Protein AF-A0A2N0VU78-F1 (afdb_monomer_lite)

Radius of gyration: 15.14 Å; chains: 1; bounding box: 30×36×49 Å

Structure (mmCIF, N/CA/C/O backbone):
data_AF-A0A2N0VU78-F1
#
_entry.id   AF-A0A2N0VU78-F1
#
loop_
_atom_site.group_PDB
_atom_site.id
_atom_site.type_symbol
_atom_site.label_atom_id
_atom_site.label_alt_id
_atom_site.label_comp_id
_atom_site.label_asym_id
_atom_site.label_entity_id
_atom_site.label_seq_id
_atom_site.pdbx_PDB_ins_code
_atom_site.Cartn_x
_atom_site.Cartn_y
_atom_site.Cartn_z
_atom_site.occupancy
_atom_site.B_iso_or_equiv
_atom_site.auth_seq_id
_atom_site.auth_comp_id
_atom_site.auth_asym_id
_atom_site.auth_atom_id
_atom_site.pdbx_PDB_model_num
ATOM 1 N N . MET A 1 1 ? 4.234 -29.187 -32.978 1.00 37.69 1 MET A N 1
ATOM 2 C CA . MET A 1 1 ? 4.310 -27.712 -32.916 1.00 37.69 1 MET A CA 1
ATOM 3 C C . MET A 1 1 ? 4.379 -27.324 -31.455 1.00 37.69 1 MET A C 1
ATOM 5 O O . MET A 1 1 ? 3.578 -27.816 -30.675 1.00 37.69 1 MET A O 1
ATOM 9 N N . SER A 1 2 ? 5.447 -26.611 -31.107 1.00 39.44 2 SER A N 1
ATOM 10 C CA . SER A 1 2 ? 5.944 -26.398 -29.747 1.00 39.44 2 SER A CA 1
ATOM 11 C C . SER A 1 2 ? 4.927 -25.704 -28.849 1.00 39.44 2 SER A C 1
ATOM 13 O O . SER A 1 2 ? 4.299 -24.733 -29.262 1.00 39.44 2 SER A O 1
ATOM 15 N N . GLN A 1 3 ? 4.827 -26.200 -27.616 1.00 43.34 3 GLN A N 1
ATOM 16 C CA . GLN A 1 3 ? 4.218 -25.511 -26.487 1.00 43.34 3 GLN A CA 1
ATOM 17 C C . GLN A 1 3 ? 4.902 -24.146 -26.338 1.00 43.34 3 GLN A C 1
ATOM 19 O O . GLN A 1 3 ? 6.110 -24.084 -26.114 1.00 43.34 3 GLN A O 1
ATOM 24 N N . PHE A 1 4 ? 4.146 -23.062 -26.493 1.00 42.44 4 PHE A N 1
ATOM 25 C CA . PHE A 1 4 ? 4.518 -21.786 -25.900 1.00 42.44 4 PHE A CA 1
ATOM 26 C C . PHE A 1 4 ? 4.021 -21.855 -24.463 1.00 42.44 4 PHE A C 1
ATOM 28 O O . PHE A 1 4 ? 2.853 -21.610 -24.180 1.00 42.44 4 PHE A O 1
ATOM 35 N N . SER A 1 5 ? 4.898 -22.316 -23.575 1.00 42.16 5 SER A N 1
ATOM 36 C CA . SER A 1 5 ? 4.765 -22.050 -22.150 1.00 42.16 5 SER A CA 1
ATOM 37 C C . SER A 1 5 ? 4.603 -20.544 -21.979 1.00 42.16 5 SER A C 1
ATOM 39 O O . SER A 1 5 ? 5.451 -19.801 -22.483 1.00 42.16 5 SER A O 1
ATOM 41 N N . ASP A 1 6 ? 3.537 -20.118 -21.299 1.00 41.56 6 ASP A N 1
ATOM 42 C CA . ASP A 1 6 ? 3.433 -18.786 -20.710 1.00 41.56 6 ASP A CA 1
ATOM 43 C C . ASP A 1 6 ? 4.775 -18.465 -20.058 1.00 41.56 6 ASP A C 1
ATOM 45 O O . ASP A 1 6 ? 5.135 -19.028 -19.020 1.00 41.56 6 ASP A O 1
ATOM 49 N N . VAL A 1 7 ? 5.554 -17.592 -20.691 1.00 44.97 7 VAL A N 1
ATOM 50 C CA . VAL A 1 7 ? 6.673 -16.952 -20.018 1.00 44.97 7 VAL A CA 1
ATOM 51 C C . VAL A 1 7 ? 5.997 -16.015 -19.032 1.00 44.97 7 VAL A C 1
ATOM 53 O O . VAL A 1 7 ? 5.668 -14.881 -19.370 1.00 44.97 7 VAL A O 1
ATOM 56 N N . GLN A 1 8 ? 5.684 -16.532 -17.840 1.00 47.47 8 GLN A N 1
ATOM 57 C CA . GLN A 1 8 ? 5.321 -15.716 -16.695 1.00 47.47 8 GLN A CA 1
ATOM 58 C C . GLN A 1 8 ? 6.432 -14.678 -16.569 1.00 47.47 8 GLN A C 1
ATOM 60 O O . GLN A 1 8 ? 7.544 -15.017 -16.160 1.00 47.47 8 GLN A O 1
ATOM 65 N N . ASN A 1 9 ? 6.157 -13.433 -16.968 1.00 49.72 9 ASN A N 1
ATOM 66 C CA . ASN A 1 9 ? 7.003 -12.316 -16.578 1.00 49.72 9 ASN A CA 1
ATOM 67 C C . ASN A 1 9 ? 7.199 -12.457 -15.065 1.00 49.72 9 ASN A C 1
ATOM 69 O O . ASN A 1 9 ? 6.190 -12.570 -14.359 1.00 49.72 9 ASN A O 1
ATOM 73 N N . PRO A 1 10 ? 8.438 -12.554 -14.556 1.00 54.12 10 PRO A N 1
ATOM 74 C CA . PRO A 1 10 ? 8.643 -12.695 -13.129 1.00 54.12 10 PRO A CA 1
ATOM 75 C C . PRO A 1 10 ? 8.092 -11.433 -12.472 1.00 54.12 10 PRO A C 1
ATOM 77 O O . PRO A 1 10 ? 8.686 -10.364 -12.561 1.00 54.12 10 PRO A O 1
ATOM 80 N N . HIS A 1 11 ? 6.902 -11.546 -11.884 1.00 72.94 11 HIS A N 1
ATOM 81 C CA . HIS A 1 11 ? 6.314 -10.461 -11.124 1.00 72.94 11 HIS A CA 1
ATOM 82 C C . HIS A 1 11 ? 7.237 -10.168 -9.948 1.00 72.94 11 HIS A C 1
ATOM 84 O O . HIS A 1 11 ? 7.610 -11.081 -9.201 1.00 72.94 11 HIS A O 1
ATOM 90 N N . GLU A 1 12 ? 7.594 -8.901 -9.777 1.00 92.69 12 GLU A N 1
ATOM 91 C CA . GLU A 1 12 ? 8.269 -8.479 -8.563 1.00 92.69 12 GLU A CA 1
ATOM 92 C C . GLU A 1 12 ? 7.279 -8.473 -7.401 1.00 92.69 12 GLU A C 1
ATOM 94 O O . GLU A 1 12 ? 6.052 -8.451 -7.573 1.00 92.69 12 GLU A O 1
ATOM 99 N N . SER A 1 13 ? 7.826 -8.546 -6.189 1.00 95.56 13 SER A N 1
ATOM 100 C CA . SER A 1 13 ? 7.007 -8.492 -4.992 1.00 95.56 13 SER A CA 1
ATOM 101 C C . SER A 1 13 ? 7.654 -7.709 -3.873 1.00 95.56 13 SER A C 1
ATOM 103 O O . SER A 1 13 ? 8.858 -7.822 -3.656 1.00 95.56 13 SER A O 1
ATOM 105 N N . VAL A 1 14 ? 6.825 -6.996 -3.118 1.00 97.19 14 VAL A N 1
ATOM 106 C CA . VAL A 1 14 ? 7.225 -6.244 -1.927 1.00 97.19 14 VAL A CA 1
ATOM 107 C C . VAL A 1 14 ? 6.277 -6.566 -0.775 1.00 97.19 14 VAL A C 1
ATOM 109 O O . VAL A 1 14 ? 5.102 -6.869 -0.991 1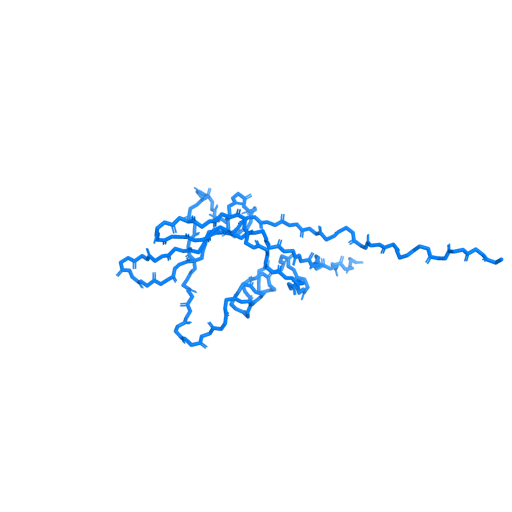.00 97.19 14 VAL A O 1
ATOM 112 N N . MET A 1 15 ? 6.798 -6.531 0.449 1.00 98.31 15 MET A N 1
ATOM 113 C CA . MET A 1 15 ? 5.989 -6.688 1.654 1.00 98.31 15 MET A CA 1
ATOM 114 C C . MET A 1 15 ? 5.372 -5.348 2.050 1.00 98.31 15 MET A C 1
ATOM 116 O O . MET A 1 15 ? 6.050 -4.320 2.058 1.00 98.31 15 MET A O 1
ATOM 120 N N . LEU A 1 16 ? 4.090 -5.379 2.386 1.00 98.69 16 LEU A N 1
ATOM 121 C CA . LEU A 1 16 ? 3.311 -4.233 2.826 1.00 98.69 16 LEU A CA 1
ATOM 122 C C . LEU A 1 16 ? 2.671 -4.557 4.172 1.00 98.69 16 LEU A C 1
ATOM 124 O O . LEU A 1 16 ? 1.976 -5.561 4.280 1.00 98.69 16 LEU A O 1
ATOM 128 N N . ILE A 1 17 ? 2.838 -3.680 5.152 1.00 98.56 17 ILE A N 1
ATOM 129 C CA . ILE A 1 17 ? 2.071 -3.696 6.397 1.00 98.56 17 ILE A CA 1
ATOM 130 C C . ILE A 1 17 ? 0.912 -2.718 6.236 1.00 98.56 17 ILE A C 1
ATOM 132 O O . ILE A 1 17 ? 1.117 -1.559 5.868 1.00 98.56 17 ILE A O 1
ATOM 136 N N . VAL A 1 18 ? -0.300 -3.182 6.523 1.00 98.56 18 VAL A N 1
ATOM 137 C CA . VAL A 1 18 ? -1.485 -2.336 6.684 1.00 98.56 18 VAL A CA 1
ATOM 138 C C . VAL A 1 18 ? -1.866 -2.379 8.151 1.00 98.56 18 VAL A C 1
ATOM 140 O O . VAL A 1 18 ? -2.171 -3.460 8.647 1.00 98.56 18 VAL A O 1
ATOM 143 N N . ALA A 1 19 ? -1.826 -1.249 8.849 1.00 98.25 19 ALA A N 1
ATOM 144 C CA . ALA A 1 19 ? -2.063 -1.200 10.290 1.00 98.25 19 ALA A CA 1
ATOM 145 C C . ALA A 1 19 ? -3.037 -0.087 10.670 1.00 98.25 19 ALA A C 1
ATOM 147 O O . ALA A 1 19 ? -3.016 0.985 10.066 1.00 98.25 19 ALA A O 1
ATOM 148 N N . GLU A 1 20 ? -3.851 -0.327 11.694 1.00 97.50 20 GLU A N 1
ATOM 149 C CA . GLU A 1 20 ? -4.613 0.734 12.350 1.00 97.50 20 GLU A CA 1
ATOM 150 C C . GLU A 1 20 ? -3.681 1.532 13.266 1.00 97.50 20 GLU A C 1
ATOM 152 O O . GLU A 1 20 ? -3.031 0.968 14.147 1.00 97.50 20 GLU A O 1
ATOM 157 N N . LEU A 1 21 ? -3.598 2.843 13.044 1.00 95.62 21 LEU A N 1
ATOM 158 C CA . LEU A 1 21 ? -2.815 3.780 13.848 1.00 95.62 21 LEU A CA 1
ATOM 159 C C . LEU A 1 21 ? -3.755 4.775 14.538 1.00 95.62 21 LEU A C 1
ATOM 161 O O . LEU A 1 21 ? -4.893 4.974 14.114 1.00 95.62 21 LEU A O 1
ATOM 165 N N . ASP A 1 22 ? -3.245 5.498 15.536 1.00 95.75 22 ASP A N 1
ATOM 166 C CA . ASP A 1 22 ? -4.002 6.557 16.228 1.00 95.75 22 ASP A CA 1
ATOM 167 C C . ASP A 1 22 ? -4.475 7.683 15.283 1.00 95.75 22 ASP A C 1
ATOM 169 O O . ASP A 1 22 ? -5.380 8.450 15.612 1.00 95.75 22 ASP A O 1
ATOM 173 N N . THR A 1 23 ? -3.861 7.795 14.102 1.00 95.00 23 THR A N 1
ATOM 174 C CA . THR A 1 23 ? -4.164 8.788 13.061 1.00 95.00 23 THR A CA 1
ATOM 175 C C . THR A 1 23 ? -4.918 8.212 11.854 1.00 95.00 23 THR A C 1
ATOM 177 O O . THR A 1 23 ? -5.111 8.927 10.870 1.00 95.00 23 THR A O 1
ATOM 180 N N . GLY A 1 24 ? -5.356 6.950 11.921 1.00 96.00 24 GLY A N 1
ATOM 181 C CA . GLY A 1 24 ? -6.066 6.234 10.856 1.00 96.00 24 GLY A CA 1
ATOM 182 C C . GLY A 1 24 ? -5.289 5.032 10.311 1.00 96.00 24 GLY A C 1
ATOM 183 O O . GLY A 1 24 ? -4.227 4.673 10.818 1.00 96.00 24 GLY A O 1
ATOM 184 N N . THR A 1 25 ? -5.810 4.401 9.260 1.00 97.94 25 THR A N 1
ATOM 185 C CA . THR A 1 25 ? -5.171 3.227 8.655 1.00 97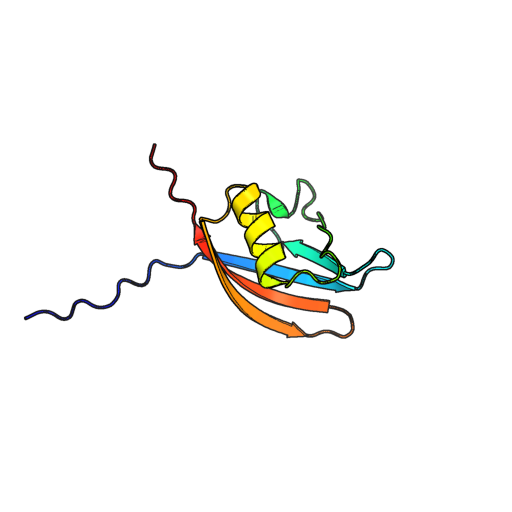.94 25 THR A CA 1
ATOM 186 C C . THR A 1 25 ? -3.938 3.632 7.839 1.00 97.94 25 THR A C 1
ATOM 188 O O . THR A 1 25 ? -4.012 4.471 6.937 1.00 97.94 25 THR A O 1
ATOM 191 N N . GLY A 1 26 ? -2.791 3.029 8.147 1.00 98.25 26 GLY A N 1
ATOM 192 C CA . GLY A 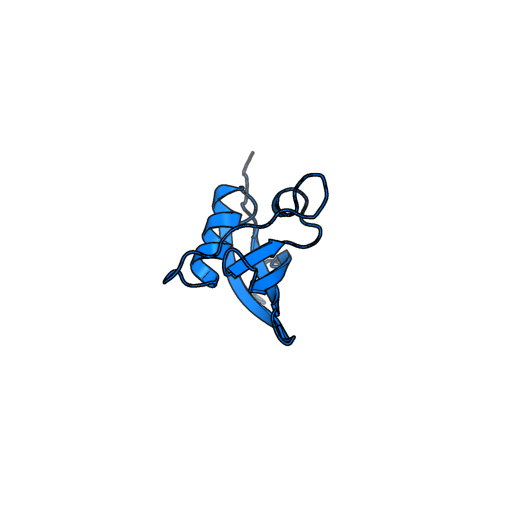1 26 ? -1.502 3.301 7.520 1.00 98.25 26 GLY A CA 1
ATOM 193 C C . GLY A 1 26 ? -0.994 2.153 6.648 1.00 98.25 26 GLY A C 1
ATOM 194 O O . GLY A 1 26 ? -1.251 0.982 6.919 1.00 98.25 26 GLY A O 1
ATOM 195 N N . LEU A 1 27 ? -0.229 2.508 5.618 1.00 98.69 27 LEU A N 1
ATOM 196 C CA . LEU A 1 27 ? 0.435 1.624 4.664 1.00 98.69 27 LEU A CA 1
ATOM 197 C C . LEU A 1 27 ? 1.954 1.791 4.792 1.00 98.69 27 LEU A C 1
ATOM 199 O O . LEU A 1 27 ? 2.466 2.897 4.605 1.00 98.69 27 LEU A O 1
ATOM 203 N N . HIS A 1 28 ? 2.679 0.708 5.059 1.00 98.44 28 HIS A N 1
ATOM 204 C CA . HIS A 1 28 ? 4.139 0.712 5.158 1.00 98.44 28 HIS A CA 1
ATOM 205 C C . HIS A 1 28 ? 4.766 -0.353 4.256 1.00 98.44 28 HIS A C 1
ATOM 207 O O . HIS A 1 28 ? 4.541 -1.547 4.442 1.00 98.44 28 HIS A O 1
ATOM 213 N N . PHE A 1 29 ? 5.581 0.074 3.291 1.00 98.31 29 PHE A N 1
ATOM 214 C CA . PHE A 1 29 ? 6.334 -0.831 2.423 1.00 98.31 29 PHE A CA 1
ATOM 215 C C . PHE A 1 29 ? 7.659 -1.208 3.091 1.00 98.31 29 PHE A C 1
ATOM 217 O O . PHE A 1 29 ? 8.526 -0.352 3.278 1.00 98.31 29 PHE A O 1
ATOM 224 N N . CYS A 1 30 ? 7.845 -2.488 3.409 1.00 97.19 30 CYS A N 1
ATOM 225 C CA . CYS A 1 30 ? 9.026 -2.955 4.129 1.00 97.19 30 CYS A CA 1
ATOM 226 C C . CYS A 1 30 ? 10.258 -2.974 3.221 1.00 97.19 30 CYS A C 1
ATOM 228 O O . CYS A 1 30 ? 10.241 -3.599 2.159 1.00 97.19 30 CYS A O 1
ATOM 230 N N . SER A 1 31 ? 11.345 -2.340 3.669 1.00 92.38 31 SER A N 1
ATOM 231 C CA . SER A 1 31 ? 12.665 -2.371 3.011 1.00 92.38 31 SER A CA 1
ATOM 232 C C . SER A 1 31 ? 12.648 -2.009 1.514 1.00 92.38 31 SER A C 1
ATOM 234 O O . SER A 1 31 ? 13.535 -2.422 0.767 1.00 92.38 31 SER A O 1
ATOM 236 N N . HIS A 1 32 ? 11.648 -1.247 1.058 1.00 93.44 32 HIS A N 1
ATOM 237 C CA . HIS A 1 32 ? 11.539 -0.832 -0.337 1.00 93.44 32 HIS A CA 1
ATOM 238 C C . HIS A 1 32 ? 12.427 0.393 -0.605 1.00 93.44 32 HIS A C 1
ATOM 240 O O . HIS A 1 32 ? 12.225 1.416 0.048 1.00 93.44 32 HIS A O 1
ATOM 246 N N . PRO A 1 33 ? 13.321 0.379 -1.613 1.00 92.25 33 PRO A N 1
ATOM 247 C CA . PRO A 1 33 ? 14.355 1.408 -1.802 1.00 92.25 33 PRO A CA 1
ATOM 248 C C . PRO A 1 33 ? 13.830 2.847 -1.916 1.00 92.25 33 PRO A C 1
ATOM 250 O O . PRO A 1 33 ? 14.553 3.790 -1.612 1.00 92.25 33 PRO A O 1
ATOM 253 N N . VAL A 1 34 ? 12.577 3.019 -2.347 1.00 94.00 34 VAL A N 1
ATOM 254 C CA . VAL A 1 34 ? 11.921 4.331 -2.471 1.00 94.00 34 VAL A CA 1
ATOM 255 C C . VAL A 1 34 ? 10.821 4.527 -1.424 1.00 94.00 34 VAL A C 1
ATOM 257 O O . VAL A 1 34 ? 10.714 5.585 -0.812 1.00 94.00 34 VAL A O 1
ATOM 260 N N . LEU A 1 35 ? 10.002 3.499 -1.189 1.00 96.81 35 LEU A N 1
ATOM 261 C CA . LEU A 1 35 ? 8.714 3.645 -0.495 1.00 96.81 35 LEU A CA 1
ATOM 262 C C . LEU A 1 35 ? 8.826 3.418 1.013 1.00 96.81 35 LEU A C 1
ATOM 264 O O . LEU A 1 35 ? 7.912 3.782 1.741 1.00 96.81 35 LEU A O 1
ATOM 268 N N . SER A 1 36 ? 9.945 2.877 1.506 1.00 96.81 36 SER A N 1
ATOM 269 C CA . SER A 1 36 ? 10.195 2.804 2.948 1.00 96.81 36 SER A CA 1
ATOM 270 C C . SER A 1 36 ? 10.802 4.094 3.509 1.00 96.81 36 SER A C 1
ATOM 272 O O . SER A 1 36 ? 10.945 4.222 4.723 1.00 96.81 36 SER A O 1
ATOM 274 N N . GLY A 1 37 ? 11.182 5.049 2.652 1.00 95.25 37 GLY A N 1
ATOM 275 C CA . GLY A 1 37 ? 11.913 6.255 3.044 1.00 95.25 37 GLY A CA 1
ATOM 276 C C . GLY A 1 37 ? 13.349 5.976 3.514 1.00 95.25 37 GLY A C 1
ATOM 277 O O . GLY A 1 37 ? 13.768 4.830 3.683 1.00 95.25 37 GLY A O 1
ATOM 278 N N . ALA A 1 38 ? 14.116 7.045 3.752 1.00 94.31 38 ALA A N 1
ATOM 279 C CA . ALA A 1 38 ? 15.546 6.962 4.078 1.00 94.31 38 ALA A CA 1
ATOM 280 C C . ALA A 1 38 ? 15.853 6.245 5.408 1.00 94.31 38 ALA A C 1
ATOM 282 O O . ALA A 1 38 ? 16.940 5.702 5.578 1.00 94.31 38 ALA A O 1
ATOM 283 N N . ASN A 1 39 ? 14.902 6.231 6.347 1.00 94.88 39 ASN A N 1
ATOM 284 C CA . ASN A 1 39 ? 15.013 5.533 7.631 1.00 94.88 39 ASN A CA 1
ATOM 285 C C . ASN A 1 39 ? 14.259 4.191 7.662 1.00 94.88 39 ASN A C 1
ATOM 287 O O . ASN A 1 39 ? 14.117 3.612 8.734 1.00 94.88 39 ASN A O 1
ATOM 291 N N . SER A 1 40 ? 13.770 3.703 6.515 1.00 95.38 40 SER A N 1
ATOM 292 C CA . SER A 1 40 ? 12.966 2.475 6.412 1.00 95.38 40 SER A CA 1
ATOM 293 C C . SER A 1 40 ? 11.692 2.461 7.274 1.00 95.38 40 SER A C 1
ATOM 295 O O . SER A 1 40 ? 11.245 1.391 7.670 1.00 95.38 40 SER A O 1
ATOM 297 N N . ASN A 1 41 ? 11.109 3.626 7.582 1.00 96.06 41 ASN A N 1
ATOM 298 C CA . ASN A 1 41 ? 9.923 3.749 8.436 1.00 96.06 41 ASN A CA 1
ATOM 299 C C . ASN A 1 41 ? 8.932 4.820 7.936 1.00 96.06 41 ASN A C 1
ATOM 301 O O . ASN A 1 41 ? 8.387 5.602 8.716 1.00 96.06 41 ASN A O 1
ATOM 305 N N . LEU A 1 42 ? 8.736 4.911 6.620 1.00 97.38 42 LEU A N 1
ATOM 306 C CA . LEU A 1 42 ? 7.729 5.792 6.027 1.00 97.38 42 LEU A CA 1
ATOM 307 C C . LEU A 1 42 ? 6.345 5.128 6.007 1.00 97.38 42 LEU A C 1
ATOM 309 O O . LEU A 1 42 ? 6.230 3.948 5.680 1.00 97.38 42 LEU A O 1
ATOM 313 N N . TRP A 1 43 ? 5.309 5.909 6.317 1.00 97.88 43 TRP A N 1
ATOM 314 C CA . TRP A 1 43 ? 3.910 5.484 6.327 1.00 97.88 43 TRP A CA 1
ATOM 315 C C . TRP A 1 43 ? 3.078 6.381 5.416 1.00 97.88 43 TRP A C 1
ATOM 317 O O . TRP A 1 43 ? 3.212 7.606 5.453 1.00 97.88 43 TRP A O 1
ATOM 327 N N . PHE A 1 44 ? 2.198 5.770 4.629 1.00 98.12 44 PHE A N 1
ATOM 328 C CA . PHE A 1 44 ? 1.219 6.467 3.799 1.00 98.12 44 PHE A CA 1
ATOM 329 C C . PHE A 1 44 ? -0.184 6.246 4.365 1.00 98.12 44 PHE A C 1
ATOM 331 O O . PHE A 1 44 ? -0.479 5.140 4.812 1.00 98.12 44 PHE A O 1
ATOM 338 N N . PRO A 1 45 ? -1.068 7.252 4.350 1.00 98.00 45 PRO A N 1
ATOM 339 C CA . PRO A 1 45 ? -2.448 7.047 4.764 1.00 98.00 45 PRO A CA 1
ATOM 340 C C . PRO A 1 45 ? -3.195 6.189 3.733 1.00 98.00 45 PRO A C 1
ATOM 342 O O . PRO A 1 45 ? -2.998 6.361 2.528 1.00 98.00 45 PRO A O 1
ATOM 345 N N . LEU A 1 46 ? -4.086 5.314 4.199 1.00 97.94 46 LEU A N 1
ATOM 346 C CA . LEU A 1 46 ? -5.151 4.731 3.386 1.00 97.94 46 LEU A CA 1
ATOM 347 C C . LEU A 1 46 ? -6.413 5.599 3.549 1.00 97.94 46 LEU A C 1
ATOM 349 O O . LEU A 1 46 ? -7.001 5.601 4.631 1.00 97.94 46 LEU A O 1
ATOM 353 N N . PRO A 1 47 ? -6.837 6.357 2.521 1.00 94.06 47 PRO A N 1
ATOM 354 C CA . PRO A 1 47 ? -8.017 7.208 2.619 1.00 94.06 47 PRO A CA 1
ATOM 355 C C . PRO A 1 47 ? -9.299 6.410 2.861 1.00 94.06 47 PRO A C 1
ATOM 357 O O . PRO A 1 47 ? -9.512 5.349 2.268 1.00 94.06 47 PRO A O 1
ATOM 360 N N . GLU A 1 48 ? -10.190 6.961 3.684 1.00 92.19 48 GLU A N 1
ATOM 361 C CA . GLU A 1 48 ? -11.499 6.366 3.942 1.00 92.19 48 GLU A CA 1
ATOM 362 C C . GLU A 1 48 ? -12.289 6.191 2.633 1.00 92.19 48 GLU A C 1
ATOM 364 O O . GLU A 1 48 ? -12.357 7.089 1.792 1.00 92.19 48 GLU A O 1
ATOM 369 N N . GLY A 1 49 ? -12.867 5.003 2.440 1.00 94.00 49 GLY A N 1
ATOM 370 C CA . GLY A 1 49 ? -13.630 4.658 1.238 1.00 94.00 49 GLY A CA 1
ATOM 371 C C . GLY A 1 49 ? -12.788 4.299 0.006 1.00 94.00 49 GLY A C 1
ATOM 372 O O . GLY A 1 49 ? -13.354 3.819 -0.978 1.00 94.00 49 GLY A O 1
ATOM 373 N N . GLN A 1 50 ? -11.459 4.461 0.037 1.00 96.50 50 GLN A N 1
ATOM 374 C CA . GLN A 1 50 ? -10.588 3.972 -1.032 1.00 96.50 50 GLN A CA 1
ATOM 375 C C . GLN A 1 50 ? -10.272 2.486 -0.829 1.00 96.50 50 GLN A C 1
ATOM 377 O O . GLN A 1 50 ? -9.969 2.034 0.274 1.00 96.50 50 GLN A O 1
ATOM 382 N N . SER A 1 51 ? -10.317 1.701 -1.909 1.00 97.69 51 SER A N 1
ATOM 383 C CA . SER A 1 51 ? -9.896 0.301 -1.833 1.00 97.69 51 SER A CA 1
ATOM 384 C C . SER A 1 51 ? -8.386 0.206 -1.585 1.00 97.69 51 SER A C 1
ATOM 386 O O . SER A 1 51 ? -7.604 0.966 -2.167 1.00 97.69 51 SER A O 1
ATOM 388 N N . LEU A 1 52 ? -7.968 -0.770 -0.772 1.00 98.38 52 LEU A N 1
ATOM 389 C CA . LEU A 1 52 ? -6.551 -1.022 -0.498 1.00 98.38 52 LEU A CA 1
ATOM 390 C C . LEU A 1 52 ? -5.753 -1.232 -1.793 1.00 98.38 52 LEU A C 1
ATOM 392 O O . LEU A 1 52 ? -4.680 -0.662 -1.955 1.00 98.38 52 LEU A O 1
ATOM 396 N N . HIS A 1 53 ? -6.298 -2.006 -2.738 1.00 98.38 53 HIS A N 1
ATOM 397 C CA . HIS A 1 53 ? -5.642 -2.255 -4.021 1.00 98.38 53 HIS A CA 1
ATOM 398 C C . HIS A 1 53 ? -5.409 -0.959 -4.802 1.00 98.38 53 HIS A C 1
ATOM 400 O O . HIS A 1 53 ? -4.298 -0.722 -5.267 1.00 98.38 53 HIS A O 1
ATOM 406 N N . CYS A 1 54 ? -6.429 -0.100 -4.916 1.00 98.19 54 CYS A N 1
ATOM 407 C CA . CYS A 1 54 ? -6.300 1.173 -5.623 1.00 98.19 54 CYS A CA 1
ATOM 408 C C . CYS A 1 54 ? -5.282 2.102 -4.952 1.00 98.19 54 CYS A C 1
ATOM 410 O O . CYS A 1 54 ? -4.495 2.731 -5.651 1.00 98.19 54 CYS A O 1
ATOM 412 N N . ALA A 1 55 ? -5.273 2.180 -3.618 1.00 98.44 55 ALA A N 1
ATOM 413 C CA . ALA A 1 55 ? -4.327 3.024 -2.890 1.00 98.44 55 ALA A CA 1
ATOM 414 C C . ALA A 1 55 ? -2.873 2.550 -3.070 1.00 98.44 55 ALA A C 1
ATOM 416 O O . ALA A 1 55 ? -1.990 3.353 -3.374 1.00 98.44 55 ALA A O 1
ATOM 417 N N . VAL A 1 56 ? -2.627 1.241 -2.941 1.00 98.38 56 VAL A N 1
ATOM 418 C CA . VAL A 1 56 ? -1.294 0.643 -3.129 1.00 98.38 56 VAL A CA 1
ATOM 419 C C . VAL A 1 56 ? -0.816 0.826 -4.567 1.00 98.38 56 VAL A C 1
ATOM 421 O O . VAL A 1 56 ? 0.306 1.281 -4.781 1.00 98.38 56 VAL A O 1
ATOM 424 N N . GLU A 1 57 ? -1.668 0.540 -5.553 1.00 98.00 57 GLU A N 1
ATOM 425 C CA . GLU A 1 57 ? -1.335 0.722 -6.967 1.00 98.00 57 GLU A CA 1
ATOM 426 C C . GLU A 1 57 ? -1.001 2.176 -7.296 1.00 98.00 57 GLU A C 1
ATOM 428 O O . GLU A 1 57 ? 0.028 2.447 -7.913 1.00 98.00 57 GLU A O 1
ATOM 433 N N . GLN A 1 58 ? -1.810 3.121 -6.813 1.00 97.81 58 GLN A N 1
ATOM 434 C CA . GLN A 1 58 ? -1.563 4.545 -7.004 1.00 97.81 58 GLN A CA 1
ATOM 435 C C . GLN A 1 58 ? -0.211 4.975 -6.417 1.00 97.81 58 GLN A C 1
ATOM 437 O O . GLN A 1 58 ? 0.537 5.680 -7.093 1.00 97.81 58 GLN A O 1
ATOM 442 N N . LEU A 1 59 ? 0.127 4.547 -5.194 1.00 97.44 59 LEU A N 1
ATOM 443 C CA . LEU A 1 59 ? 1.419 4.858 -4.569 1.00 97.44 59 LEU A CA 1
ATOM 444 C C . LEU A 1 59 ? 2.591 4.291 -5.375 1.00 97.44 59 LEU A C 1
ATOM 446 O O . LEU A 1 59 ? 3.585 4.989 -5.587 1.00 97.44 59 LEU A O 1
ATOM 450 N N . MET A 1 60 ? 2.480 3.048 -5.843 1.00 96.81 60 MET A N 1
ATOM 451 C CA . MET A 1 60 ? 3.550 2.393 -6.595 1.00 96.81 60 MET A CA 1
ATOM 452 C C . MET A 1 60 ? 3.742 3.008 -7.984 1.00 96.81 60 MET A C 1
ATOM 454 O O . MET A 1 60 ? 4.881 3.254 -8.378 1.00 96.81 60 MET A O 1
ATOM 458 N N . ILE A 1 61 ? 2.660 3.317 -8.703 1.00 96.25 61 ILE A N 1
ATOM 459 C CA . ILE A 1 61 ? 2.725 3.973 -10.018 1.00 96.25 61 ILE A CA 1
ATOM 460 C C . ILE A 1 61 ? 3.268 5.399 -9.885 1.00 96.25 61 ILE A C 1
ATOM 462 O O . ILE A 1 61 ? 4.189 5.779 -10.603 1.00 96.25 61 ILE A O 1
ATOM 466 N N . MET A 1 62 ? 2.751 6.186 -8.934 1.00 96.00 62 MET A N 1
ATOM 467 C CA . MET A 1 62 ? 3.162 7.584 -8.739 1.00 96.00 62 MET A CA 1
ATOM 468 C C . MET A 1 62 ? 4.652 7.722 -8.402 1.00 96.00 62 MET A C 1
ATOM 470 O O . MET A 1 62 ? 5.270 8.728 -8.740 1.00 96.00 62 MET A O 1
ATOM 474 N N . ASN A 1 63 ? 5.232 6.708 -7.759 1.00 94.44 63 ASN A N 1
ATOM 475 C CA . ASN A 1 63 ? 6.650 6.668 -7.409 1.00 94.44 63 ASN A CA 1
ATOM 476 C C . ASN A 1 63 ? 7.492 5.844 -8.396 1.00 94.44 63 ASN A C 1
ATOM 478 O O . ASN A 1 63 ? 8.633 5.511 -8.076 1.00 94.44 63 ASN A O 1
ATOM 482 N N . HIS A 1 64 ? 6.958 5.524 -9.582 1.00 93.25 64 HIS A N 1
ATOM 483 C CA . HIS A 1 64 ? 7.667 4.802 -10.646 1.00 93.25 64 HIS A CA 1
ATOM 484 C C . HIS A 1 64 ? 8.211 3.426 -10.232 1.00 93.25 64 HIS A C 1
ATOM 486 O O . HIS A 1 64 ? 9.243 2.967 -10.716 1.00 93.25 64 HIS A O 1
ATOM 492 N N . VAL A 1 65 ? 7.521 2.773 -9.300 1.00 93.69 65 VAL A N 1
ATOM 493 C CA . VAL A 1 65 ? 7.858 1.432 -8.812 1.00 93.69 65 VAL A CA 1
ATOM 494 C C . VAL A 1 65 ? 7.201 0.366 -9.682 1.00 93.69 65 VAL A C 1
ATOM 496 O O . VAL A 1 65 ? 7.812 -0.652 -9.999 1.00 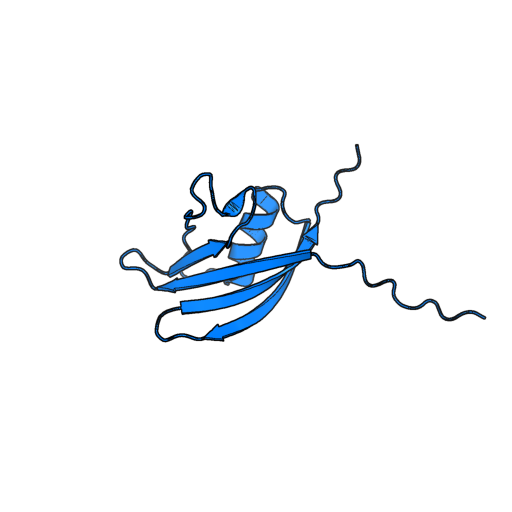93.69 65 VAL A O 1
ATOM 499 N N . ALA A 1 66 ? 5.953 0.600 -10.086 1.00 94.44 66 ALA A N 1
ATOM 500 C CA . ALA A 1 66 ? 5.154 -0.364 -10.827 1.00 94.44 66 ALA A CA 1
ATOM 501 C C . ALA A 1 66 ? 4.470 0.274 -12.033 1.00 94.44 66 ALA A C 1
ATOM 503 O O . ALA A 1 66 ? 4.093 1.442 -11.999 1.00 94.44 66 ALA A O 1
ATOM 504 N N . HIS A 1 67 ? 4.244 -0.532 -13.066 1.00 94.50 67 HIS A N 1
ATOM 505 C CA . HIS A 1 67 ? 3.269 -0.238 -14.109 1.00 94.50 67 HIS A CA 1
ATOM 506 C C . HIS A 1 67 ? 1.838 -0.439 -13.594 1.00 94.50 67 HIS A C 1
ATOM 508 O O . HIS A 1 67 ? 0.968 0.389 -13.843 1.00 94.50 67 HIS A O 1
ATOM 514 N N . ASN A 1 68 ? 1.608 -1.537 -12.867 1.00 95.62 68 ASN A N 1
ATOM 515 C CA . ASN A 1 68 ? 0.349 -1.848 -12.197 1.00 95.62 68 ASN A CA 1
ATOM 516 C C . ASN A 1 68 ? 0.573 -2.882 -11.082 1.00 95.62 68 ASN A C 1
ATOM 518 O O . ASN A 1 68 ? 1.537 -3.656 -11.122 1.00 95.62 68 ASN A O 1
ATOM 522 N N . VAL A 1 69 ? -0.354 -2.945 -10.128 1.00 97.00 69 VAL A N 1
ATOM 523 C CA . VAL A 1 69 ? -0.430 -4.021 -9.134 1.00 97.00 69 VAL A CA 1
ATOM 524 C C . VAL A 1 69 ? -1.301 -5.135 -9.707 1.00 97.00 69 VAL A C 1
ATOM 526 O O . VAL A 1 69 ? -2.350 -4.897 -10.297 1.00 97.00 69 VAL A O 1
ATOM 529 N N . VAL A 1 70 ? -0.830 -6.373 -9.593 1.00 97.12 70 VAL A N 1
ATOM 530 C CA . VAL A 1 70 ? -1.528 -7.561 -10.098 1.00 97.12 70 VAL A CA 1
ATOM 531 C C . VAL A 1 70 ? -2.474 -8.104 -9.037 1.00 97.12 70 VAL A C 1
ATOM 533 O O . VAL A 1 70 ? -3.603 -8.474 -9.351 1.00 97.12 70 VAL A O 1
ATOM 536 N N . ARG A 1 71 ? -1.997 -8.201 -7.790 1.00 97.31 71 ARG A N 1
ATOM 537 C CA . ARG A 1 71 ? -2.799 -8.624 -6.635 1.00 97.31 71 ARG A CA 1
ATOM 538 C C . ARG A 1 71 ? -2.090 -8.347 -5.311 1.00 97.31 71 ARG A C 1
ATOM 540 O O . ARG A 1 71 ? -0.881 -8.118 -5.266 1.00 97.31 71 ARG A O 1
ATOM 547 N N . LEU A 1 72 ? -2.864 -8.458 -4.236 1.00 98.44 72 LEU A N 1
ATOM 548 C CA . LEU A 1 72 ? -2.410 -8.424 -2.851 1.00 98.44 72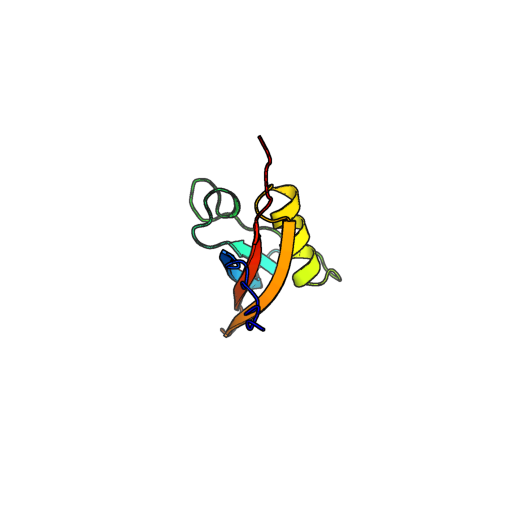 LEU A CA 1
ATOM 549 C C . LEU A 1 72 ? -2.704 -9.778 -2.204 1.00 98.44 72 LEU A C 1
ATOM 551 O O . LEU A 1 72 ? -3.868 -10.122 -1.996 1.00 98.44 72 LEU A O 1
ATOM 555 N N . ASP A 1 73 ? -1.660 -10.532 -1.877 1.00 97.88 73 ASP A N 1
ATOM 556 C CA . ASP A 1 73 ? -1.795 -11.815 -1.190 1.00 97.88 73 ASP A CA 1
ATOM 557 C C . ASP A 1 73 ? -1.613 -11.582 0.317 1.00 97.88 73 ASP A C 1
ATOM 559 O O . ASP A 1 73 ? -0.582 -11.060 0.740 1.00 97.88 73 ASP A O 1
ATOM 563 N N . VAL A 1 74 ? -2.595 -11.953 1.146 1.00 98.12 74 VAL A N 1
ATOM 564 C CA . VAL A 1 74 ? -2.437 -11.886 2.610 1.00 98.12 74 VAL A CA 1
ATOM 565 C C . VAL A 1 74 ? -1.322 -12.843 3.025 1.00 98.12 74 VAL A C 1
ATOM 567 O O . VAL A 1 74 ? -1.408 -14.045 2.775 1.00 98.12 74 VAL A O 1
ATOM 570 N N . PHE A 1 75 ? -0.296 -12.312 3.681 1.00 97.06 75 PHE A N 1
ATOM 571 C CA . PHE A 1 75 ? 0.823 -13.082 4.209 1.00 97.06 75 PHE A CA 1
ATOM 572 C C . PHE A 1 75 ? 0.621 -13.425 5.688 1.00 97.06 75 PHE A C 1
ATOM 574 O O . PHE A 1 75 ? 0.785 -14.577 6.086 1.00 97.06 75 PHE A O 1
ATOM 581 N N . HIS A 1 76 ? 0.216 -12.441 6.493 1.00 97.81 76 HIS A N 1
ATOM 582 C CA . HIS A 1 76 ? -0.036 -12.605 7.923 1.00 97.81 76 HIS A CA 1
ATOM 583 C C . HIS A 1 76 ? -1.157 -11.669 8.387 1.00 97.81 76 HIS A C 1
ATOM 585 O O . HIS A 1 76 ? -1.312 -10.571 7.861 1.00 97.81 76 HIS A O 1
ATOM 591 N N . LYS A 1 77 ? -1.945 -12.101 9.375 1.00 97.75 77 LYS A N 1
ATOM 592 C CA . LYS A 1 77 ? -2.946 -11.272 10.057 1.00 97.75 77 LYS A CA 1
ATOM 593 C C . LYS A 1 77 ? -2.627 -11.249 11.545 1.00 97.75 77 LYS A C 1
ATOM 595 O O . LYS A 1 77 ? -2.645 -12.308 12.171 1.00 97.75 77 LYS A O 1
ATOM 600 N N . GLY A 1 78 ? -2.369 -10.060 12.071 1.00 95.12 78 GLY A N 1
ATOM 601 C CA . GLY A 1 78 ? -2.278 -9.787 13.500 1.00 95.12 78 GLY A CA 1
ATOM 602 C C . GLY A 1 78 ? -3.518 -9.050 14.009 1.00 95.12 78 GLY A C 1
ATOM 603 O O . GLY A 1 78 ? -4.471 -8.821 13.265 1.00 95.12 78 GLY A O 1
ATOM 604 N N . ASP A 1 79 ? -3.494 -8.654 15.282 1.00 91.94 79 ASP A N 1
ATOM 605 C CA . ASP A 1 79 ? -4.659 -8.050 15.948 1.00 91.94 79 ASP A CA 1
ATOM 606 C C . ASP A 1 79 ? -5.047 -6.675 15.375 1.00 91.94 79 ASP A C 1
ATOM 608 O O . ASP A 1 79 ? -6.228 -6.360 15.261 1.00 91.94 79 ASP A O 1
ATOM 612 N N . GLN A 1 80 ? -4.058 -5.855 15.004 1.00 94.94 80 GLN A N 1
ATOM 613 C CA . GLN A 1 80 ? -4.253 -4.484 14.495 1.00 94.94 80 GLN A CA 1
ATOM 614 C C . GLN A 1 80 ? -3.523 -4.219 13.174 1.00 94.94 80 GLN A C 1
ATOM 616 O O . GLN A 1 80 ? -3.408 -3.077 12.736 1.00 94.94 80 GLN A O 1
ATOM 621 N N . HIS A 1 81 ? -3.000 -5.269 12.542 1.00 97.50 81 HIS A N 1
ATOM 622 C CA . HIS A 1 81 ? -2.326 -5.150 11.259 1.00 97.50 81 HIS A CA 1
ATOM 623 C C . HIS A 1 81 ? -2.543 -6.389 10.394 1.00 97.50 81 HIS A C 1
ATOM 625 O O . HIS A 1 81 ? -2.831 -7.485 10.876 1.00 97.50 81 HIS A O 1
ATOM 631 N N . THR A 1 82 ? -2.401 -6.215 9.089 1.00 98.62 82 THR A N 1
ATOM 632 C CA . THR A 1 82 ? -2.331 -7.299 8.117 1.00 98.62 82 THR A CA 1
ATOM 633 C C . THR A 1 82 ? -1.147 -7.052 7.200 1.00 98.62 82 THR A C 1
ATOM 635 O O . THR A 1 82 ? -1.034 -5.985 6.596 1.00 98.62 82 THR A O 1
ATOM 638 N N . ASP A 1 83 ? -0.303 -8.066 7.069 1.00 98.50 83 ASP A N 1
ATOM 639 C CA . ASP A 1 83 ? 0.819 -8.058 6.147 1.00 98.50 83 ASP A CA 1
ATOM 640 C C . ASP A 1 83 ? 0.381 -8.659 4.819 1.00 98.50 83 ASP A C 1
ATOM 642 O O . ASP A 1 83 ? -0.234 -9.730 4.762 1.00 98.50 83 ASP A O 1
ATOM 646 N N . TYR A 1 84 ? 0.752 -7.993 3.738 1.00 98.69 84 TYR A N 1
ATOM 647 C CA . TYR A 1 84 ? 0.485 -8.409 2.375 1.00 98.69 84 TYR A CA 1
ATOM 648 C C . TYR A 1 84 ? 1.789 -8.601 1.621 1.00 98.69 84 TYR A C 1
ATOM 650 O O . TYR A 1 84 ? 2.739 -7.831 1.759 1.00 98.69 84 TYR A O 1
ATOM 658 N N . LYS A 1 85 ? 1.791 -9.596 0.742 1.00 98.38 85 LYS A N 1
ATOM 659 C CA . LYS A 1 85 ? 2.720 -9.667 -0.372 1.00 98.38 85 LYS A CA 1
ATOM 660 C C . LYS A 1 85 ? 2.064 -8.996 -1.576 1.00 98.38 85 LYS A C 1
ATOM 662 O O . LYS A 1 85 ? 1.088 -9.504 -2.129 1.00 98.38 85 LYS A O 1
ATOM 667 N N . VAL A 1 86 ? 2.592 -7.845 -1.968 1.00 98.19 86 VAL A N 1
ATOM 668 C CA . VAL A 1 86 ? 2.143 -7.104 -3.149 1.00 98.19 86 VAL A CA 1
ATOM 669 C C . VAL A 1 86 ? 2.830 -7.697 -4.366 1.00 98.19 86 VAL A C 1
ATOM 671 O O . VAL A 1 86 ? 4.056 -7.741 -4.398 1.00 98.19 86 VAL A O 1
ATOM 674 N N . ILE A 1 87 ? 2.064 -8.152 -5.353 1.00 97.38 87 ILE A N 1
ATOM 675 C CA . ILE A 1 87 ? 2.578 -8.688 -6.618 1.00 97.38 87 ILE A CA 1
ATOM 676 C C . ILE A 1 87 ? 2.319 -7.654 -7.705 1.00 97.38 87 ILE A C 1
ATOM 678 O O . ILE A 1 87 ? 1.174 -7.233 -7.872 1.00 97.38 87 ILE A O 1
ATOM 682 N N . PHE A 1 88 ? 3.345 -7.244 -8.448 1.00 95.94 88 PHE A N 1
ATOM 683 C CA . PHE A 1 88 ? 3.225 -6.148 -9.410 1.00 95.94 88 PHE A CA 1
ATOM 684 C C . PHE A 1 88 ? 4.082 -6.359 -10.662 1.00 95.94 88 PHE A C 1
ATOM 686 O O . PHE A 1 88 ? 5.010 -7.169 -10.687 1.00 95.94 88 PHE A O 1
ATOM 693 N N . ASN A 1 89 ? 3.740 -5.624 -11.719 1.00 94.19 89 ASN A N 1
ATOM 694 C CA . ASN A 1 89 ? 4.558 -5.511 -12.922 1.00 94.19 89 ASN A CA 1
ATOM 695 C C . ASN A 1 89 ? 5.431 -4.263 -12.799 1.00 94.19 89 ASN A C 1
ATOM 697 O O . ASN A 1 89 ? 4.912 -3.189 -12.495 1.00 94.19 89 ASN A O 1
ATOM 701 N N . THR A 1 90 ? 6.734 -4.384 -13.038 1.00 90.62 90 THR A N 1
ATOM 702 C CA . THR A 1 90 ? 7.653 -3.242 -13.000 1.00 90.62 90 THR A CA 1
ATOM 703 C C . THR A 1 90 ? 7.383 -2.260 -14.135 1.00 90.62 90 THR A C 1
ATOM 705 O O . THR A 1 90 ? 6.913 -2.630 -15.213 1.00 90.62 90 THR A O 1
ATOM 708 N N . GLU A 1 91 ? 7.666 -0.981 -13.891 1.00 75.81 91 GLU A N 1
ATOM 709 C CA . GLU A 1 91 ? 7.660 0.026 -14.952 1.00 75.81 91 GLU A CA 1
ATOM 710 C C . GLU A 1 91 ? 8.815 -0.281 -15.924 1.00 75.81 91 GLU A C 1
ATOM 712 O O . GLU A 1 91 ? 9.989 -0.185 -15.563 1.00 75.81 91 GLU A O 1
ATOM 717 N N . ILE A 1 92 ? 8.507 -0.665 -17.169 1.00 65.25 92 ILE A N 1
ATOM 718 C CA . ILE A 1 92 ? 9.532 -0.780 -18.213 1.00 65.25 92 ILE A CA 1
ATOM 719 C C . ILE A 1 92 ? 9.877 0.637 -18.663 1.00 65.25 92 ILE A C 1
ATOM 721 O O . ILE A 1 92 ? 9.192 1.224 -19.501 1.00 65.25 92 ILE A O 1
ATOM 725 N N . ARG A 1 93 ? 10.962 1.191 -18.127 1.00 59.22 93 ARG A N 1
ATOM 726 C CA . ARG A 1 93 ? 11.577 2.383 -18.710 1.00 59.22 93 ARG A CA 1
ATOM 727 C C . ARG A 1 93 ? 12.408 1.948 -19.909 1.00 59.22 93 ARG A C 1
ATOM 729 O O . ARG A 1 93 ? 13.493 1.399 -19.748 1.00 59.22 93 ARG A O 1
ATOM 736 N N . VAL A 1 94 ? 11.873 2.152 -21.110 1.00 50.59 94 VAL A N 1
ATOM 737 C CA . VAL A 1 94 ? 12.667 2.042 -22.338 1.00 50.59 94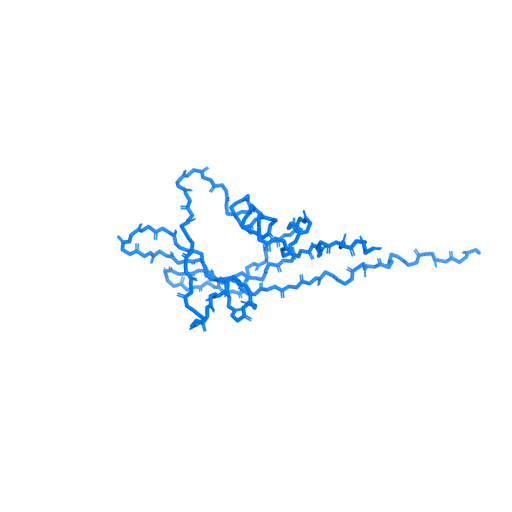 VAL A CA 1
ATOM 738 C C . VAL A 1 94 ? 13.534 3.296 -22.406 1.00 50.59 94 VAL A C 1
ATOM 740 O O . VAL A 1 94 ? 13.003 4.402 -22.514 1.00 50.59 94 VAL A O 1
ATOM 743 N N . CYS A 1 95 ? 14.841 3.114 -22.238 1.00 46.50 95 CYS A N 1
ATOM 744 C CA . CYS A 1 95 ? 15.844 4.159 -22.417 1.00 46.50 95 CYS A CA 1
ATOM 745 C C . CYS A 1 95 ? 15.984 4.526 -23.897 1.00 46.50 95 CYS A C 1
ATOM 747 O O . CYS A 1 95 ? 15.972 3.586 -24.727 1.00 46.50 95 CYS A O 1
#

Foldseek 3Di:
DDDPDPPPPQWDKWKWKWFQDPVGTWIATAPDPFRCPPVNPDIDHDDPPDDPQVVVQCVCVVRQAAPGWPDWAFDDDDDGITMTITTGHHDPDDD

pLDDT: mean 88.77, std 17.79, range [37.69, 98.69]

Sequence (95 aa):
MSQFSDVQNPHESVMLIVAELDTGTGLHFCSHPVLSGANSNLWFPLPEGQSLHCAVEQLMIMNHVAHNVVRLDVFHKGDQHTDYKVIFNTEIRVC

Secondary structure (DSSP, 8-state):
-----------EEEEEEEEEETTEEEEEETT-TTTTTTTT---EE--TT--HHHHHHHHHHHTTSEEEEEEEEEEEE-SSEEEEEEEEEE-----